Protein AF-A0A0S7ESJ6-F1 (afdb_monomer_lite)

Organism: NCBI:txid188132

pLDDT: mean 84.67, std 11.11, range [50.31, 95.69]

Sequence (141 aa):
DKLLMTVEQPAQANISNICTGLEILCFLLTVLQSPAILAHFKPLQRGIAACMTCGNTKILRAVHSLLSRLMSIFPTEPSTSSVASKYEELESLYAAVGKVIYEGLTNYEKATSNTNPTQLFGTLMILKSACSYNASYIDRL

InterPro domains:
  IPR046805 Tra1, HEAT repeat ring region [PF20206] (2-140)

Structure (mmCIF, N/CA/C/O backbone):
data_AF-A0A0S7ESJ6-F1
#
_entry.id   AF-A0A0S7ESJ6-F1
#
loop_
_atom_site.group_PDB
_atom_site.id
_atom_site.type_symbol
_atom_site.label_atom_id
_atom_site.label_alt_id
_atom_site.label_comp_id
_atom_site.label_asym_id
_atom_site.label_entity_id
_atom_site.label_seq_id
_atom_site.pdbx_PDB_ins_code
_atom_site.Cartn_x
_atom_site.Cartn_y
_atom_site.Cartn_z
_atom_site.occupancy
_atom_site.B_iso_or_equiv
_atom_site.auth_seq_id
_atom_site.auth_comp_id
_atom_site.auth_asym_id
_atom_site.auth_atom_id
_atom_site.pdbx_PDB_model_num
ATOM 1 N N . ASP A 1 1 ? -3.083 6.047 -11.789 1.00 69.06 1 ASP A N 1
ATOM 2 C CA . ASP A 1 1 ? -3.533 6.518 -10.458 1.00 69.06 1 ASP A CA 1
ATOM 3 C C . ASP A 1 1 ? -5.016 6.907 -10.445 1.00 69.06 1 ASP A C 1
ATOM 5 O O . ASP A 1 1 ? -5.683 6.521 -9.496 1.00 69.06 1 ASP A O 1
ATOM 9 N N . LYS A 1 2 ? -5.559 7.566 -11.488 1.00 78.12 2 LYS A N 1
ATOM 10 C CA . LYS A 1 2 ? -6.979 7.990 -11.569 1.00 78.12 2 LYS A CA 1
ATOM 11 C C . LYS A 1 2 ? -8.004 6.938 -11.114 1.00 78.12 2 LYS A C 1
ATOM 13 O O . LYS A 1 2 ? -8.900 7.275 -10.356 1.00 78.12 2 LYS A O 1
ATOM 18 N N . LEU A 1 3 ? -7.848 5.672 -11.526 1.00 80.31 3 LEU A N 1
ATOM 19 C CA . LEU A 1 3 ? -8.716 4.568 -11.086 1.00 80.31 3 LEU A CA 1
ATOM 20 C C . LEU A 1 3 ? -8.668 4.357 -9.564 1.00 80.31 3 LEU A C 1
ATOM 22 O O . LEU A 1 3 ? -9.710 4.241 -8.933 1.00 80.31 3 LEU A O 1
ATOM 26 N N . LEU A 1 4 ? -7.471 4.327 -8.973 1.00 80.19 4 LEU A N 1
ATOM 27 C CA . LEU A 1 4 ? -7.278 4.113 -7.535 1.00 80.19 4 LEU A CA 1
ATOM 28 C C . LEU A 1 4 ? -7.795 5.302 -6.716 1.00 80.19 4 LEU A C 1
ATOM 30 O O . LEU A 1 4 ? -8.358 5.113 -5.649 1.00 80.19 4 LEU A O 1
ATOM 34 N N . MET A 1 5 ? -7.665 6.519 -7.246 1.00 81.56 5 MET A N 1
ATOM 35 C CA . MET A 1 5 ? -8.147 7.741 -6.592 1.00 81.56 5 MET A CA 1
ATOM 36 C C . MET A 1 5 ? -9.681 7.813 -6.525 1.00 81.56 5 MET A C 1
ATOM 38 O O . MET A 1 5 ? -10.219 8.503 -5.666 1.00 81.56 5 MET A O 1
ATOM 42 N N . THR A 1 6 ? -10.413 7.051 -7.354 1.00 80.12 6 THR A N 1
ATOM 43 C CA . THR A 1 6 ? -11.886 6.962 -7.238 1.00 80.12 6 THR A CA 1
ATOM 44 C C . THR A 1 6 ? -12.346 6.406 -5.892 1.00 80.12 6 THR A C 1
ATOM 46 O O . THR A 1 6 ? -13.494 6.612 -5.510 1.00 80.12 6 THR A O 1
ATOM 49 N N . VAL A 1 7 ? -11.453 5.753 -5.142 1.00 79.88 7 VAL A N 1
ATOM 50 C CA . VAL A 1 7 ? -11.739 5.251 -3.799 1.00 79.88 7 VAL A CA 1
ATOM 51 C C . VAL A 1 7 ? -12.119 6.359 -2.806 1.00 79.88 7 VAL A C 1
ATOM 53 O O . VAL A 1 7 ? -12.854 6.099 -1.857 1.00 79.88 7 VAL A O 1
ATOM 56 N N . GLU A 1 8 ? -11.679 7.598 -3.048 1.00 77.62 8 GLU A N 1
ATOM 57 C CA . GLU A 1 8 ? -12.032 8.774 -2.239 1.00 77.62 8 GLU A CA 1
ATOM 58 C C . GLU A 1 8 ? -13.473 9.251 -2.484 1.00 77.62 8 GLU A C 1
ATOM 60 O O . GLU A 1 8 ? -13.997 10.069 -1.731 1.00 77.62 8 GLU A O 1
ATOM 65 N N . GLN A 1 9 ? -14.138 8.729 -3.519 1.00 78.69 9 GLN A N 1
ATOM 66 C CA . GLN A 1 9 ? -15.526 9.028 -3.860 1.00 78.69 9 GLN A CA 1
ATOM 67 C C . GLN A 1 9 ? -16.362 7.743 -3.763 1.00 78.69 9 GLN A C 1
ATOM 69 O O . GLN A 1 9 ? -16.603 7.086 -4.778 1.00 78.69 9 GLN A O 1
ATOM 74 N N . PRO A 1 10 ? -16.857 7.367 -2.566 1.00 66.31 10 PRO A N 1
ATOM 75 C CA . PRO A 1 10 ? -17.498 6.069 -2.333 1.00 66.31 10 PRO A CA 1
ATOM 76 C C . PRO A 1 10 ? -18.676 5.763 -3.269 1.00 66.31 10 PRO A C 1
ATOM 78 O O . PRO A 1 10 ? -18.896 4.610 -3.619 1.00 66.31 10 PRO A O 1
ATOM 81 N N . ALA A 1 11 ? -19.409 6.791 -3.710 1.00 66.69 11 ALA A N 1
ATOM 82 C CA . ALA A 1 11 ? -20.540 6.657 -4.631 1.00 66.69 11 ALA A CA 1
ATOM 83 C C . ALA A 1 11 ? -20.134 6.323 -6.083 1.00 66.69 11 ALA A C 1
ATOM 85 O O . ALA A 1 11 ? -20.963 5.845 -6.852 1.00 66.69 11 ALA A O 1
ATOM 86 N N . GLN A 1 12 ? -18.877 6.572 -6.462 1.00 65.75 12 GLN A N 1
ATOM 87 C CA . GLN A 1 12 ? -18.326 6.304 -7.799 1.00 65.75 12 GLN A CA 1
ATOM 88 C C . GLN A 1 12 ? -17.221 5.235 -7.779 1.00 65.75 12 GLN A C 1
ATOM 90 O O . GLN A 1 12 ? -16.743 4.806 -8.831 1.00 65.75 12 GLN A O 1
ATOM 95 N N . ALA A 1 13 ? -16.817 4.787 -6.588 1.00 75.19 13 ALA A N 1
ATOM 96 C CA . ALA A 1 13 ? -15.745 3.828 -6.394 1.00 75.19 13 ALA A CA 1
ATOM 97 C C . ALA A 1 13 ? -16.145 2.437 -6.912 1.00 75.19 13 ALA A C 1
ATOM 99 O O . ALA A 1 13 ? -16.916 1.704 -6.287 1.00 75.19 13 ALA A O 1
ATOM 100 N N . ASN A 1 14 ? -15.560 2.021 -8.036 1.00 85.38 14 ASN A N 1
ATOM 101 C CA . ASN A 1 14 ? -15.681 0.644 -8.502 1.00 85.38 14 ASN A CA 1
ATOM 102 C C . ASN A 1 14 ? -14.673 -0.245 -7.756 1.00 85.38 14 ASN A C 1
ATOM 104 O O . ASN A 1 14 ? -13.544 -0.451 -8.205 1.00 85.38 14 ASN A O 1
ATOM 108 N N . ILE A 1 15 ? -15.102 -0.777 -6.608 1.00 87.75 15 ILE A N 1
ATOM 109 C CA . ILE A 1 15 ? -14.279 -1.622 -5.725 1.00 87.75 15 ILE A CA 1
ATOM 110 C C . ILE A 1 15 ? -13.667 -2.809 -6.483 1.00 87.75 15 ILE A C 1
ATOM 112 O O . ILE A 1 15 ? -12.511 -3.147 -6.245 1.00 87.75 15 ILE A O 1
ATOM 116 N N . SER A 1 16 ? -14.414 -3.426 -7.408 1.00 88.00 16 SER A N 1
ATOM 117 C CA . SER A 1 16 ? -13.916 -4.560 -8.196 1.00 88.00 16 SER A CA 1
ATOM 118 C C . SER A 1 16 ? -12.724 -4.147 -9.053 1.00 88.00 16 SER A C 1
ATOM 120 O O . SER A 1 16 ? -11.669 -4.771 -8.981 1.00 88.00 16 SER A O 1
ATOM 122 N N . ASN A 1 17 ? -12.861 -3.052 -9.802 1.00 90.31 17 ASN A N 1
ATOM 123 C CA . ASN A 1 17 ? -11.797 -2.565 -10.676 1.00 90.31 17 ASN A CA 1
ATOM 124 C C . ASN A 1 17 ? -10.575 -2.090 -9.881 1.00 90.31 17 ASN A C 1
ATOM 126 O O . ASN A 1 17 ? -9.447 -2.287 -10.328 1.00 90.31 17 ASN A O 1
ATOM 130 N N . ILE A 1 18 ? -10.782 -1.488 -8.705 1.00 92.00 18 ILE A N 1
ATOM 131 C CA . ILE A 1 18 ? -9.684 -1.085 -7.817 1.00 92.00 18 ILE A CA 1
ATOM 132 C C . ILE A 1 18 ? -8.912 -2.319 -7.333 1.00 92.00 18 ILE A C 1
ATOM 134 O O . ILE A 1 18 ? -7.688 -2.347 -7.457 1.00 92.00 18 ILE A O 1
ATOM 138 N N . CYS A 1 19 ? -9.603 -3.353 -6.840 1.00 91.94 19 CYS A N 1
ATOM 139 C CA . CYS A 1 19 ? -8.963 -4.601 -6.416 1.00 91.94 19 CYS A CA 1
ATOM 140 C C . CYS A 1 19 ? -8.193 -5.260 -7.567 1.00 91.94 19 CYS A C 1
ATOM 142 O O . CYS A 1 19 ? -7.015 -5.564 -7.402 1.00 91.94 19 CYS A O 1
ATOM 144 N N . THR A 1 20 ? -8.810 -5.398 -8.744 1.00 93.75 20 THR A N 1
ATOM 145 C CA . THR A 1 20 ? -8.141 -5.947 -9.933 1.00 93.75 20 THR A CA 1
ATOM 146 C C . THR A 1 20 ? -6.917 -5.119 -10.322 1.00 93.75 20 THR A C 1
ATOM 148 O O . THR A 1 20 ? -5.867 -5.676 -10.627 1.00 93.75 20 THR A O 1
ATOM 151 N N . GLY A 1 21 ? -7.004 -3.787 -10.262 1.00 93.75 21 GLY A N 1
ATOM 152 C CA . GLY A 1 21 ? -5.862 -2.909 -10.506 1.00 93.75 21 GLY A CA 1
ATOM 153 C C . GLY A 1 21 ? -4.710 -3.163 -9.530 1.00 93.75 21 GLY A C 1
ATOM 154 O O . GLY A 1 21 ? -3.565 -3.287 -9.957 1.00 93.75 21 GLY A O 1
ATOM 155 N N . LEU A 1 22 ? -5.002 -3.294 -8.234 1.00 94.44 22 LEU A N 1
ATOM 156 C CA . LEU A 1 22 ? -4.000 -3.603 -7.206 1.00 94.44 22 LEU A CA 1
ATOM 157 C C . LEU A 1 22 ? -3.390 -5.004 -7.378 1.00 94.44 22 LEU A C 1
ATOM 159 O O . LEU A 1 22 ? -2.186 -5.171 -7.189 1.00 94.44 22 LEU A O 1
ATOM 163 N N . GLU A 1 23 ? -4.184 -5.998 -7.775 1.00 93.69 23 GLU A N 1
ATOM 164 C CA . GLU A 1 23 ? -3.705 -7.353 -8.080 1.00 93.69 23 GLU A CA 1
ATOM 165 C C . GLU A 1 23 ? -2.791 -7.374 -9.308 1.00 93.69 23 GLU A C 1
ATOM 167 O O . GLU A 1 23 ? -1.727 -7.993 -9.263 1.00 93.69 23 GLU A O 1
ATOM 172 N N . ILE A 1 24 ? -3.145 -6.642 -10.371 1.00 94.44 24 ILE A N 1
ATOM 173 C CA . ILE A 1 24 ? -2.286 -6.476 -11.551 1.00 94.44 24 ILE A CA 1
ATOM 174 C C . ILE A 1 24 ? -0.967 -5.817 -11.150 1.00 94.44 24 ILE A C 1
ATOM 176 O O . ILE A 1 24 ? 0.090 -6.289 -11.555 1.00 94.44 24 ILE A O 1
ATOM 180 N N . LEU A 1 25 ? -0.995 -4.767 -10.324 1.00 94.69 25 LEU A N 1
ATOM 181 C CA . LEU A 1 25 ? 0.234 -4.148 -9.818 1.00 94.69 25 LEU A CA 1
ATOM 182 C C . LEU A 1 25 ? 1.081 -5.145 -9.020 1.00 94.69 25 LEU A C 1
ATOM 184 O O . LEU A 1 25 ? 2.295 -5.193 -9.202 1.00 94.69 25 LEU A O 1
ATOM 188 N N . CYS A 1 26 ? 0.453 -5.978 -8.188 1.00 94.75 26 CYS A N 1
ATOM 189 C CA . CYS A 1 26 ? 1.141 -7.023 -7.434 1.00 94.75 26 CYS A CA 1
ATOM 190 C C . CYS A 1 26 ? 1.779 -8.072 -8.361 1.00 94.75 26 CYS A C 1
ATOM 192 O O . CYS A 1 26 ? 2.913 -8.490 -8.130 1.00 94.75 26 CYS A O 1
ATOM 194 N N . PHE A 1 27 ? 1.094 -8.452 -9.442 1.00 94.38 27 PHE A N 1
ATOM 195 C CA . PHE A 1 27 ? 1.645 -9.325 -10.476 1.00 94.38 27 PHE A CA 1
ATOM 196 C C . PHE A 1 27 ? 2.814 -8.664 -11.220 1.00 94.38 27 PHE A C 1
ATOM 198 O O . PHE A 1 27 ? 3.853 -9.296 -11.404 1.00 94.38 27 PHE A O 1
ATOM 205 N N . LEU A 1 28 ? 2.698 -7.383 -11.581 1.00 94.12 28 LEU A N 1
ATOM 206 C CA . LEU A 1 28 ? 3.759 -6.634 -12.260 1.00 94.12 28 LEU A CA 1
ATOM 207 C C . LEU A 1 28 ? 5.056 -6.589 -11.442 1.00 94.12 28 LEU A C 1
ATOM 209 O O . LEU A 1 28 ? 6.133 -6.691 -12.025 1.00 94.12 28 LEU A O 1
ATOM 213 N N . LEU A 1 29 ? 4.971 -6.547 -10.107 1.00 93.75 29 LEU A N 1
ATOM 214 C CA . LEU A 1 29 ? 6.143 -6.670 -9.229 1.00 93.75 29 LEU A CA 1
ATOM 215 C C . LEU A 1 29 ? 6.909 -7.992 -9.396 1.00 93.75 29 LEU A C 1
ATOM 217 O O . LEU A 1 29 ? 8.076 -8.057 -9.026 1.00 93.75 29 LEU A O 1
ATOM 221 N N . THR A 1 30 ? 6.275 -9.049 -9.912 1.00 93.25 30 THR A N 1
ATOM 222 C CA . THR A 1 30 ? 6.918 -10.363 -10.103 1.00 93.25 30 THR A CA 1
ATOM 223 C C . THR A 1 30 ? 7.577 -10.537 -11.468 1.00 93.25 30 THR A C 1
ATOM 225 O O . THR A 1 30 ? 8.413 -11.422 -11.622 1.00 93.25 30 THR A O 1
ATOM 228 N N . VAL A 1 31 ? 7.207 -9.710 -12.450 1.00 95.31 31 VAL A N 1
ATOM 229 C CA . VAL A 1 31 ? 7.654 -9.853 -13.847 1.00 95.31 31 VAL A CA 1
ATOM 230 C C . VAL A 1 31 ? 8.539 -8.701 -14.320 1.00 95.31 31 VAL A C 1
ATOM 232 O O . VAL A 1 31 ? 9.340 -8.887 -15.232 1.00 95.31 31 VAL A O 1
ATOM 235 N N . LEU A 1 32 ? 8.407 -7.511 -13.729 1.00 93.88 32 LEU A N 1
ATOM 236 C CA . LEU A 1 32 ? 9.196 -6.340 -14.103 1.00 93.88 32 LEU A CA 1
ATOM 237 C C . LEU A 1 32 ? 10.555 -6.320 -13.394 1.00 93.88 32 LEU A C 1
ATOM 239 O O . LEU A 1 32 ? 10.701 -6.764 -12.259 1.00 93.88 32 LEU A O 1
ATOM 243 N N . GLN A 1 33 ? 11.552 -5.732 -14.056 1.00 94.50 33 GLN A N 1
ATOM 244 C CA . GLN A 1 33 ? 12.849 -5.441 -13.446 1.00 94.50 33 GLN A CA 1
ATOM 245 C C . GLN A 1 33 ? 12.754 -4.244 -12.491 1.00 94.50 33 GLN A C 1
ATOM 247 O O . GLN A 1 33 ? 11.940 -3.340 -12.695 1.00 94.50 33 GLN A O 1
ATOM 252 N N . SER A 1 34 ? 13.643 -4.190 -11.497 1.00 91.88 34 SER A N 1
ATOM 253 C CA . SER A 1 34 ? 13.607 -3.169 -10.444 1.00 91.88 34 SER A CA 1
ATOM 254 C C . SER A 1 34 ? 13.512 -1.716 -10.943 1.00 91.88 34 SER A C 1
ATOM 256 O O . SER A 1 34 ? 12.650 -0.997 -10.437 1.00 91.88 34 SER A O 1
ATOM 258 N N . PRO A 1 35 ? 14.282 -1.266 -11.958 1.00 91.38 35 PRO A N 1
ATOM 259 C CA . PRO A 1 35 ? 14.177 0.110 -12.455 1.00 91.38 35 PRO A CA 1
ATOM 260 C C . PRO A 1 35 ? 12.805 0.434 -13.065 1.00 91.38 35 PRO A C 1
ATOM 262 O O . PRO A 1 35 ? 12.272 1.525 -12.869 1.00 91.38 35 PRO A O 1
ATOM 265 N N . ALA A 1 36 ? 12.199 -0.528 -13.770 1.00 93.25 36 ALA A N 1
ATOM 266 C CA . ALA A 1 36 ? 10.871 -0.361 -14.353 1.00 93.25 36 ALA A CA 1
ATOM 267 C C . ALA A 1 36 ? 9.794 -0.283 -13.263 1.00 93.25 36 ALA A C 1
ATOM 269 O O . ALA A 1 36 ? 8.876 0.532 -13.361 1.00 93.25 36 ALA A O 1
ATOM 270 N N . ILE A 1 37 ? 9.927 -1.083 -12.197 1.00 94.00 37 ILE A N 1
ATOM 271 C CA . ILE A 1 37 ? 9.022 -1.008 -11.046 1.00 94.00 37 ILE A CA 1
ATOM 272 C C . ILE A 1 37 ? 9.066 0.393 -10.431 1.00 94.00 37 ILE A C 1
ATOM 274 O O . ILE A 1 37 ? 8.015 1.016 -10.297 1.00 94.00 37 ILE A O 1
ATOM 278 N N . LEU A 1 38 ? 10.256 0.911 -10.110 1.00 93.06 38 LEU A N 1
ATOM 279 C CA . LEU A 1 38 ? 10.416 2.236 -9.496 1.00 93.06 38 LEU A CA 1
ATOM 280 C C . LEU A 1 38 ? 9.800 3.342 -10.370 1.00 93.06 38 LEU A C 1
ATOM 282 O O . LEU A 1 38 ? 8.997 4.144 -9.884 1.00 93.06 38 LEU A O 1
ATOM 286 N N . ALA A 1 39 ? 10.079 3.325 -11.678 1.00 92.62 39 ALA A N 1
ATOM 287 C CA . ALA A 1 39 ? 9.538 4.297 -12.627 1.00 92.62 39 ALA A CA 1
ATOM 288 C C . ALA A 1 39 ? 7.999 4.265 -12.709 1.00 92.62 39 ALA A C 1
ATOM 290 O O . ALA A 1 39 ? 7.353 5.316 -12.716 1.00 92.62 39 ALA A O 1
ATOM 291 N N . HIS A 1 40 ? 7.396 3.072 -12.746 1.00 91.25 40 HIS A N 1
ATOM 292 C CA . HIS A 1 40 ? 5.942 2.922 -12.849 1.00 91.25 40 HIS A CA 1
ATOM 293 C C . HIS A 1 40 ? 5.209 3.150 -11.525 1.00 91.25 40 HIS A C 1
ATOM 295 O O . HIS A 1 40 ? 4.082 3.650 -11.536 1.00 91.25 40 HIS A O 1
ATOM 301 N N . PHE A 1 41 ? 5.820 2.817 -10.388 1.00 92.25 41 PHE A N 1
ATOM 302 C CA . PHE A 1 41 ? 5.202 3.006 -9.076 1.00 92.25 41 PHE A CA 1
ATOM 303 C C . PHE A 1 41 ? 5.227 4.463 -8.630 1.00 92.25 41 PHE A C 1
ATOM 305 O O . PHE A 1 41 ? 4.270 4.889 -7.983 1.00 92.25 41 PHE A O 1
ATOM 312 N N . LYS A 1 42 ? 6.233 5.251 -9.037 1.00 91.50 42 LYS A N 1
ATOM 313 C CA . LYS A 1 42 ? 6.358 6.671 -8.675 1.00 91.50 42 LYS A CA 1
ATOM 314 C C . LYS A 1 42 ? 5.052 7.479 -8.837 1.00 91.50 42 LYS A C 1
ATOM 316 O O . LYS A 1 42 ? 4.624 8.074 -7.847 1.00 91.50 42 LYS A O 1
ATOM 321 N N . PRO A 1 43 ? 4.357 7.477 -9.994 1.00 92.06 43 PRO A N 1
ATOM 322 C CA . PRO A 1 43 ? 3.080 8.185 -10.156 1.00 92.06 43 PRO A CA 1
ATOM 323 C C . PRO A 1 43 ? 1.880 7.504 -9.472 1.00 92.06 43 PRO A C 1
ATOM 325 O O . PRO A 1 43 ? 0.832 8.127 -9.309 1.00 92.06 43 PRO A O 1
ATOM 328 N N . LEU A 1 44 ? 1.989 6.229 -9.087 1.00 92.69 44 LEU A N 1
ATOM 329 C CA . LEU A 1 44 ? 0.893 5.455 -8.492 1.00 92.69 44 LEU A CA 1
ATOM 330 C C . LEU A 1 44 ? 0.790 5.607 -6.973 1.00 92.69 44 LEU A C 1
ATOM 332 O O . LEU A 1 44 ? -0.264 5.293 -6.418 1.00 92.69 44 LEU A O 1
ATOM 336 N N . GLN A 1 45 ? 1.834 6.117 -6.317 1.00 92.75 45 GLN A N 1
ATOM 337 C CA . GLN A 1 45 ? 1.917 6.229 -4.856 1.00 92.75 45 GLN A CA 1
ATOM 338 C C . GLN A 1 45 ? 0.709 6.940 -4.246 1.00 92.75 45 GLN A C 1
ATOM 340 O O . GLN A 1 45 ? 0.142 6.448 -3.276 1.00 92.75 45 GLN A O 1
ATOM 345 N N . ARG A 1 46 ? 0.250 8.039 -4.860 1.00 91.06 46 ARG A N 1
ATOM 346 C CA . ARG A 1 46 ? -0.944 8.768 -4.401 1.00 91.06 46 ARG A CA 1
ATOM 347 C C . ARG A 1 46 ? -2.196 7.884 -4.428 1.00 91.06 46 ARG A C 1
ATOM 349 O O . ARG A 1 46 ? -2.925 7.815 -3.446 1.00 91.06 46 ARG A O 1
ATOM 356 N N . GLY A 1 47 ? -2.391 7.160 -5.532 1.00 92.00 47 GLY A N 1
ATOM 357 C CA . GLY A 1 47 ? -3.456 6.171 -5.715 1.00 92.00 47 GLY A CA 1
ATOM 358 C C . GLY A 1 47 ? -3.465 5.099 -4.628 1.00 92.00 47 GLY A C 1
ATOM 359 O O . GLY A 1 47 ? -4.497 4.823 -4.018 1.00 92.00 47 GLY A O 1
ATOM 360 N N . ILE A 1 48 ? -2.295 4.511 -4.377 1.00 94.12 48 ILE A N 1
ATOM 361 C CA . ILE A 1 48 ? -2.111 3.460 -3.371 1.00 94.12 48 ILE A CA 1
ATOM 362 C C . ILE A 1 48 ? -2.354 4.020 -1.963 1.00 94.12 48 ILE A C 1
ATOM 364 O O . ILE A 1 48 ? -3.025 3.371 -1.163 1.00 94.12 48 ILE A O 1
ATOM 368 N N . ALA A 1 49 ? -1.886 5.237 -1.677 1.00 92.94 49 ALA A N 1
ATOM 369 C CA . ALA A 1 49 ? -2.078 5.886 -0.386 1.00 92.94 49 ALA A CA 1
ATOM 370 C C . ALA A 1 49 ? -3.555 6.125 -0.051 1.00 92.94 49 ALA A C 1
ATOM 372 O O . ALA A 1 49 ? -3.977 5.794 1.054 1.00 92.94 49 ALA A O 1
ATOM 373 N N . ALA A 1 50 ? -4.369 6.586 -1.003 1.00 91.00 50 ALA A N 1
ATOM 374 C CA . ALA A 1 50 ? -5.815 6.693 -0.783 1.00 91.00 50 ALA A CA 1
ATOM 375 C C . ALA A 1 50 ? -6.481 5.325 -0.551 1.00 91.00 50 ALA A C 1
ATOM 377 O O . ALA A 1 50 ? -7.403 5.191 0.251 1.00 91.00 50 ALA A O 1
ATOM 378 N N . CYS A 1 51 ? -5.988 4.268 -1.205 1.00 92.31 51 CYS A N 1
ATOM 379 C CA . CYS A 1 51 ? -6.488 2.914 -0.967 1.00 92.31 51 CYS A CA 1
ATOM 380 C C . CYS A 1 51 ? -6.157 2.400 0.450 1.00 92.31 51 CYS A C 1
ATOM 382 O O . CYS A 1 51 ? -6.906 1.575 0.972 1.00 92.31 51 CYS A O 1
ATOM 384 N N . MET A 1 52 ? -5.091 2.889 1.100 1.00 92.31 52 MET A N 1
ATOM 385 C CA . MET A 1 52 ? -4.763 2.533 2.493 1.00 92.31 52 MET A CA 1
ATOM 386 C C . MET A 1 52 ? -5.775 3.077 3.510 1.00 92.31 52 MET A C 1
ATOM 388 O O . MET A 1 52 ? -5.917 2.501 4.586 1.00 92.31 52 MET A O 1
ATOM 392 N N . THR A 1 53 ? -6.487 4.158 3.185 1.00 88.50 53 THR A N 1
ATOM 393 C CA . THR A 1 53 ? -7.395 4.856 4.114 1.00 88.50 53 THR A CA 1
ATOM 394 C C . THR A 1 53 ? -8.879 4.654 3.793 1.00 88.50 53 THR A C 1
ATOM 396 O O . THR A 1 53 ? -9.741 5.112 4.535 1.00 88.50 53 THR A O 1
ATOM 399 N N . CYS A 1 54 ? -9.212 3.923 2.725 1.00 86.00 54 CYS A N 1
ATOM 400 C CA . CYS A 1 54 ? -10.569 3.858 2.172 1.00 86.00 54 CYS A CA 1
ATOM 401 C C . CYS A 1 54 ? -11.629 3.065 2.967 1.00 86.00 54 CYS A C 1
ATOM 403 O O . CYS A 1 54 ? -12.756 2.906 2.497 1.00 86.00 54 CYS A O 1
ATOM 405 N N . GLY A 1 55 ? -11.288 2.487 4.121 1.00 83.06 55 GLY A N 1
ATOM 406 C CA . GLY A 1 55 ? -12.209 1.711 4.968 1.00 83.06 55 GLY A CA 1
ATOM 407 C C . GLY A 1 55 ? -12.730 0.387 4.376 1.00 83.06 55 GLY A C 1
ATOM 408 O O . GLY A 1 55 ? -13.313 -0.424 5.096 1.00 83.06 55 GLY A O 1
ATOM 409 N N . ASN A 1 56 ? -12.509 0.106 3.087 1.00 89.38 56 ASN A N 1
ATOM 410 C CA . ASN A 1 56 ? -12.968 -1.122 2.445 1.00 89.38 56 ASN A CA 1
ATOM 411 C C . ASN A 1 56 ? -11.984 -2.281 2.663 1.00 89.38 56 ASN A C 1
ATOM 413 O O . ASN A 1 56 ? -10.879 -2.296 2.123 1.00 89.38 56 ASN A O 1
ATOM 417 N N . THR A 1 57 ? -12.413 -3.318 3.382 1.00 89.56 57 THR A N 1
ATOM 418 C CA . THR A 1 57 ? -11.544 -4.454 3.736 1.00 89.56 57 THR A CA 1
ATOM 419 C C . THR A 1 57 ? -10.996 -5.236 2.540 1.00 89.56 57 THR A C 1
ATOM 421 O O . THR A 1 57 ? -9.906 -5.798 2.644 1.00 89.56 57 THR A O 1
ATOM 424 N N . LYS A 1 58 ? -11.700 -5.287 1.398 1.00 91.06 58 LYS A N 1
ATOM 425 C CA . LYS A 1 58 ? -11.196 -5.969 0.191 1.00 91.06 58 LYS A CA 1
ATOM 426 C C . LYS A 1 58 ? -10.015 -5.207 -0.402 1.00 91.06 58 LYS A C 1
ATOM 428 O O . LYS A 1 58 ? -8.977 -5.810 -0.657 1.00 91.06 58 LYS A O 1
ATOM 433 N N . ILE A 1 59 ? -10.160 -3.889 -0.529 1.00 92.88 59 ILE A N 1
ATOM 434 C CA . ILE A 1 59 ? -9.096 -3.008 -1.017 1.00 92.88 59 ILE A CA 1
ATOM 435 C C . ILE A 1 59 ? -7.904 -3.065 -0.058 1.00 92.88 59 ILE A C 1
ATOM 437 O O . ILE A 1 59 ? -6.786 -3.306 -0.499 1.00 92.88 59 ILE A O 1
ATOM 441 N N . LEU A 1 60 ? -8.139 -2.976 1.254 1.00 92.75 60 LEU A N 1
ATOM 442 C CA . LEU A 1 60 ? -7.079 -3.058 2.266 1.00 92.75 60 LEU A CA 1
ATOM 443 C C . LEU A 1 60 ? -6.276 -4.371 2.194 1.00 92.75 60 LEU A C 1
ATOM 445 O O . LEU A 1 60 ? -5.055 -4.349 2.335 1.00 92.75 60 LEU A O 1
ATOM 449 N N . ARG A 1 61 ? -6.920 -5.517 1.924 1.00 93.12 61 ARG A N 1
ATOM 450 C CA . ARG A 1 61 ? -6.207 -6.797 1.714 1.00 93.12 61 ARG A CA 1
ATOM 451 C C . ARG A 1 61 ? -5.349 -6.794 0.447 1.00 93.12 61 ARG A C 1
ATOM 453 O O . ARG A 1 61 ? -4.231 -7.318 0.472 1.00 93.12 61 ARG A O 1
ATOM 460 N N . ALA A 1 62 ? -5.858 -6.220 -0.642 1.00 94.62 62 ALA A N 1
ATOM 461 C CA . ALA A 1 62 ? -5.104 -6.088 -1.885 1.00 94.62 62 ALA A CA 1
ATOM 462 C C . ALA A 1 62 ? -3.894 -5.155 -1.695 1.00 94.62 62 ALA A C 1
ATOM 464 O O . ALA A 1 62 ? -2.783 -5.505 -2.092 1.00 94.62 62 ALA A O 1
ATOM 465 N N . VAL A 1 63 ? -4.077 -4.032 -0.991 1.00 95.38 63 VAL A N 1
ATOM 466 C CA . VAL A 1 63 ? -2.992 -3.104 -0.642 1.00 95.38 63 VAL A CA 1
ATOM 467 C C . VAL A 1 63 ? -1.948 -3.765 0.257 1.00 95.38 63 VAL A C 1
ATOM 469 O O . VAL A 1 63 ? -0.767 -3.666 -0.049 1.00 95.38 63 VAL A O 1
ATOM 472 N N . HIS A 1 64 ? -2.345 -4.495 1.306 1.00 94.50 64 HIS A N 1
ATOM 473 C CA . HIS A 1 64 ? -1.400 -5.259 2.135 1.00 94.50 64 HIS A CA 1
ATOM 474 C C . HIS A 1 64 ? -0.538 -6.197 1.282 1.00 94.50 64 HIS A C 1
ATOM 476 O O . HIS A 1 64 ? 0.681 -6.194 1.403 1.00 94.50 64 HIS A O 1
ATOM 482 N N . SER A 1 65 ? -1.161 -6.969 0.386 1.00 94.88 65 SER A N 1
ATOM 483 C CA . SER A 1 65 ? -0.440 -7.918 -0.473 1.00 94.88 65 SER A CA 1
ATOM 484 C C . SER A 1 65 ? 0.552 -7.213 -1.403 1.00 94.88 65 SER A C 1
ATOM 486 O O . SER A 1 65 ? 1.676 -7.687 -1.579 1.00 94.88 65 SER A O 1
ATOM 488 N N . LEU A 1 66 ? 0.149 -6.065 -1.957 1.00 95.69 66 LEU A N 1
ATOM 489 C CA . LEU A 1 66 ? 0.998 -5.212 -2.783 1.00 95.69 66 LEU A CA 1
ATOM 490 C C . LEU A 1 66 ? 2.189 -4.658 -1.987 1.00 95.69 66 LEU A C 1
ATOM 492 O O . LEU A 1 66 ? 3.325 -4.794 -2.433 1.00 95.69 66 LEU A O 1
ATOM 496 N N . LEU A 1 67 ? 1.942 -4.068 -0.812 1.00 94.56 67 LEU A N 1
ATOM 497 C CA . LEU A 1 67 ? 2.972 -3.460 0.035 1.00 94.56 67 LEU A CA 1
ATOM 498 C C . LEU A 1 67 ? 3.960 -4.494 0.569 1.00 94.56 67 LEU A C 1
ATOM 500 O O . LEU A 1 67 ? 5.161 -4.274 0.459 1.00 94.56 67 LEU A O 1
ATOM 504 N N . SER A 1 68 ? 3.481 -5.639 1.065 1.00 93.38 68 SER A N 1
ATOM 505 C CA . SER A 1 68 ? 4.350 -6.734 1.508 1.00 93.38 68 SER A CA 1
ATOM 506 C C . SER A 1 68 ? 5.313 -7.139 0.396 1.00 93.38 68 SER A C 1
ATOM 508 O O . SER A 1 68 ? 6.515 -7.248 0.617 1.00 93.38 68 SER A O 1
ATOM 510 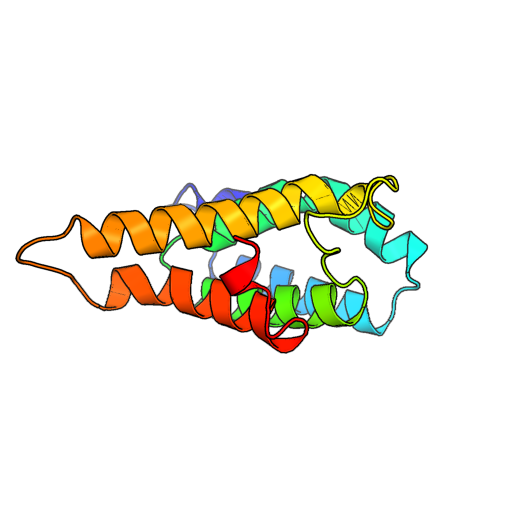N N . ARG A 1 69 ? 4.808 -7.315 -0.829 1.00 93.25 69 ARG A N 1
ATOM 511 C CA . ARG A 1 69 ? 5.655 -7.693 -1.961 1.00 93.25 69 ARG A CA 1
ATOM 512 C C . ARG A 1 69 ? 6.605 -6.571 -2.365 1.00 93.25 69 ARG A C 1
ATOM 514 O O . ARG A 1 69 ? 7.783 -6.840 -2.574 1.00 93.25 69 ARG A O 1
ATOM 521 N N . LEU A 1 70 ? 6.130 -5.330 -2.432 1.00 92.94 70 LEU A N 1
ATOM 522 C CA . LEU A 1 70 ? 6.967 -4.180 -2.766 1.00 92.94 70 LEU A CA 1
ATOM 523 C C . LEU A 1 70 ? 8.125 -4.029 -1.771 1.00 92.94 70 LEU A C 1
ATOM 525 O O . LEU A 1 70 ? 9.269 -3.928 -2.194 1.00 92.94 70 LEU A O 1
ATOM 529 N N . MET A 1 71 ? 7.847 -4.110 -0.470 1.00 91.31 71 MET A N 1
ATOM 530 C CA . MET A 1 71 ? 8.850 -3.998 0.595 1.00 91.31 71 MET A CA 1
ATOM 531 C C . MET A 1 71 ? 9.799 -5.200 0.652 1.00 91.31 71 MET A C 1
ATOM 533 O O . MET A 1 71 ? 10.927 -5.058 1.112 1.00 91.31 71 MET A O 1
ATOM 537 N N . SER A 1 72 ? 9.389 -6.369 0.146 1.00 90.25 72 SER A N 1
ATOM 538 C CA . SER A 1 72 ? 10.293 -7.517 -0.023 1.00 90.25 72 SER A CA 1
ATOM 539 C C . SER A 1 72 ? 11.374 -7.270 -1.080 1.00 90.25 72 SER A C 1
ATOM 541 O O . SER A 1 72 ? 12.497 -7.747 -0.940 1.00 90.25 72 SER A O 1
ATOM 543 N N . ILE A 1 73 ? 11.039 -6.504 -2.124 1.00 90.44 73 ILE A N 1
ATOM 544 C CA . ILE A 1 73 ? 11.944 -6.159 -3.229 1.00 90.44 73 ILE A CA 1
ATOM 545 C C . ILE A 1 73 ? 12.729 -4.883 -2.889 1.00 90.44 73 ILE A C 1
ATOM 547 O O . ILE A 1 73 ? 13.928 -4.790 -3.152 1.00 90.44 73 ILE A O 1
ATOM 551 N N . PHE A 1 74 ? 12.060 -3.916 -2.258 1.00 89.81 74 PHE A N 1
ATOM 552 C CA . PHE A 1 74 ? 12.577 -2.596 -1.908 1.00 89.81 74 PHE A CA 1
ATOM 553 C C . PHE A 1 74 ? 12.380 -2.313 -0.411 1.00 89.81 74 PHE A C 1
ATOM 555 O O . PHE A 1 74 ? 11.486 -1.547 -0.051 1.00 89.81 74 PHE A O 1
ATOM 562 N N . PRO A 1 75 ? 13.169 -2.926 0.487 1.00 85.62 75 PRO A N 1
ATOM 563 C CA . PRO A 1 75 ? 12.994 -2.742 1.924 1.00 85.62 75 PRO A CA 1
ATOM 564 C C . PRO A 1 75 ? 13.102 -1.277 2.352 1.00 85.62 75 PRO A C 1
ATOM 566 O O . PRO A 1 75 ? 13.896 -0.516 1.804 1.00 85.62 75 PRO A O 1
ATOM 569 N N . THR A 1 76 ? 12.329 -0.901 3.372 1.00 78.19 76 THR A N 1
ATOM 570 C CA . THR A 1 76 ? 12.414 0.421 4.006 1.00 78.19 76 THR A CA 1
ATOM 571 C C . THR A 1 76 ? 13.720 0.531 4.790 1.00 78.19 76 THR A C 1
ATOM 573 O O . THR A 1 76 ? 13.978 -0.301 5.674 1.00 78.19 76 THR A O 1
ATOM 576 N N . GLU A 1 77 ? 14.523 1.549 4.507 1.00 70.50 77 GLU A N 1
ATOM 577 C CA . GLU A 1 77 ? 15.776 1.780 5.225 1.00 70.50 77 GLU A CA 1
ATOM 578 C C . GLU A 1 77 ? 15.533 2.193 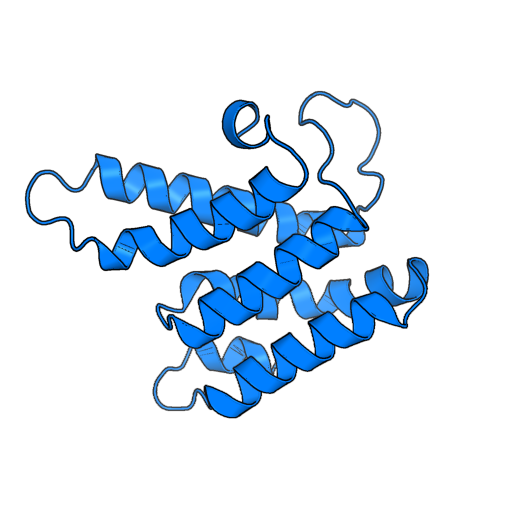6.687 1.00 70.50 77 GLU A C 1
ATOM 580 O O . GLU A 1 77 ? 14.441 2.646 7.040 1.00 70.50 77 GLU A O 1
ATOM 585 N N . PRO A 1 78 ? 16.497 1.958 7.594 1.00 62.59 78 PRO A N 1
ATOM 586 C CA . PRO A 1 78 ? 16.428 2.475 8.954 1.00 62.59 78 PRO A CA 1
ATOM 587 C C . PRO A 1 78 ? 16.508 4.000 8.972 1.00 62.59 78 PRO A C 1
ATOM 589 O O . PRO A 1 78 ? 17.388 4.575 8.344 1.00 62.59 78 PRO A O 1
ATOM 592 N N . SER A 1 79 ? 15.668 4.638 9.788 1.00 55.62 79 SER A N 1
ATOM 593 C CA . SER A 1 79 ? 15.602 6.093 9.997 1.00 55.62 79 SER A CA 1
ATOM 594 C C . SER A 1 79 ? 16.921 6.738 10.480 1.00 55.62 79 SER A C 1
ATOM 596 O O . SER A 1 79 ? 16.994 7.952 10.624 1.00 55.62 79 SER A O 1
ATOM 598 N N . THR A 1 80 ? 17.964 5.943 10.751 1.00 55.44 80 THR A N 1
ATOM 599 C CA . THR A 1 80 ? 19.290 6.374 11.220 1.00 55.44 80 THR A CA 1
ATOM 600 C C . THR A 1 80 ? 20.354 6.450 10.119 1.00 55.44 80 THR A C 1
ATOM 602 O O . THR A 1 80 ? 21.487 6.839 10.410 1.00 55.44 80 THR A O 1
ATOM 605 N N . SER A 1 81 ? 20.050 6.079 8.868 1.00 52.56 81 SER A N 1
ATOM 606 C CA . SER A 1 81 ? 21.034 6.160 7.783 1.00 52.56 81 SER A CA 1
ATOM 607 C C . SER A 1 81 ? 21.211 7.598 7.288 1.00 52.56 81 SER A C 1
ATOM 609 O O . SER A 1 81 ? 20.272 8.222 6.812 1.00 52.56 81 SER A O 1
ATOM 611 N N . SER A 1 82 ? 22.444 8.107 7.330 1.00 50.31 82 SER A N 1
ATOM 612 C CA . SER A 1 82 ? 22.846 9.395 6.736 1.00 50.31 82 SER A CA 1
ATOM 613 C C . SER A 1 82 ? 23.066 9.337 5.215 1.00 50.31 82 SER A C 1
ATOM 615 O O . SER A 1 82 ? 23.535 10.303 4.614 1.00 50.31 82 SER A O 1
ATOM 617 N N . VAL A 1 83 ? 22.762 8.196 4.591 1.00 54.09 83 VAL A N 1
ATOM 618 C CA . VAL A 1 83 ? 22.853 7.966 3.146 1.00 54.09 83 VAL A CA 1
ATOM 619 C C . VAL A 1 83 ? 21.484 8.263 2.533 1.00 54.09 83 VAL A C 1
ATOM 621 O O . VAL A 1 83 ? 20.466 7.913 3.123 1.00 54.09 83 VAL A O 1
ATOM 624 N N . ALA A 1 84 ? 21.460 8.930 1.375 1.00 56.56 84 ALA A N 1
ATOM 625 C CA . ALA A 1 84 ? 20.230 9.176 0.623 1.00 56.56 84 ALA A CA 1
ATOM 626 C C . ALA A 1 84 ? 19.461 7.862 0.397 1.00 56.56 84 ALA A C 1
ATOM 628 O O . ALA A 1 84 ? 20.089 6.839 0.116 1.00 56.56 84 ALA A O 1
ATOM 629 N N . SER A 1 85 ? 18.127 7.911 0.512 1.00 61.22 85 SER A N 1
ATOM 630 C CA . SER A 1 85 ? 17.260 6.735 0.386 1.00 61.22 85 SER A CA 1
ATOM 631 C C . SER A 1 85 ? 17.603 5.955 -0.879 1.00 61.22 85 SER A C 1
ATOM 633 O O . SER A 1 85 ? 17.483 6.481 -1.989 1.00 61.22 85 SER A O 1
ATOM 635 N N . LYS A 1 86 ? 18.008 4.689 -0.732 1.00 72.81 86 LYS A N 1
ATOM 636 C CA . LYS A 1 86 ? 18.358 3.817 -1.870 1.00 72.81 86 LYS A CA 1
ATOM 637 C C . LYS A 1 86 ? 17.234 3.699 -2.910 1.00 72.81 86 LYS A C 1
ATOM 639 O O . LYS A 1 86 ? 17.502 3.348 -4.058 1.00 72.81 86 LYS A O 1
ATOM 644 N N . TYR A 1 87 ? 15.995 3.990 -2.508 1.00 85.19 87 TYR A N 1
ATOM 645 C CA . TYR A 1 87 ? 14.800 3.974 -3.348 1.00 85.19 87 TYR A CA 1
ATOM 646 C C . TYR A 1 87 ? 13.984 5.265 -3.158 1.00 85.19 87 TYR A C 1
ATOM 648 O O . TYR A 1 87 ? 12.839 5.224 -2.697 1.00 85.19 87 TYR A O 1
ATOM 656 N N . GLU A 1 88 ? 14.575 6.418 -3.489 1.00 87.69 88 GLU A N 1
ATOM 657 C CA . GLU A 1 88 ? 13.940 7.748 -3.411 1.00 87.69 88 GLU A CA 1
ATOM 658 C C . GLU A 1 88 ? 12.553 7.778 -4.081 1.00 87.69 88 GLU A C 1
ATOM 660 O O . GLU A 1 88 ? 11.613 8.403 -3.586 1.00 87.69 88 GLU A O 1
ATOM 665 N N . GLU A 1 89 ? 12.358 7.031 -5.173 1.00 89.56 89 GLU A N 1
ATOM 666 C CA . GLU A 1 89 ? 11.075 6.972 -5.871 1.00 89.56 89 GLU A CA 1
ATOM 667 C C . GLU A 1 89 ? 9.928 6.423 -5.019 1.00 89.56 89 GLU A C 1
ATOM 669 O O . GLU A 1 89 ? 8.780 6.674 -5.376 1.00 89.56 89 GLU A O 1
ATOM 674 N N . LEU A 1 90 ? 10.203 5.699 -3.930 1.00 90.69 90 LEU A N 1
ATOM 675 C CA . LEU A 1 90 ? 9.200 5.115 -3.030 1.00 90.69 90 LEU A CA 1
ATOM 676 C C . LEU A 1 90 ? 9.052 5.872 -1.704 1.00 90.69 90 LEU A C 1
ATOM 678 O O . LEU A 1 90 ? 8.219 5.495 -0.875 1.00 90.69 90 LEU A O 1
ATOM 682 N N . GLU A 1 91 ? 9.821 6.940 -1.494 1.00 88.81 91 GLU A N 1
ATOM 683 C CA . GLU A 1 91 ? 9.867 7.658 -0.218 1.00 88.81 91 GLU A CA 1
ATOM 684 C C . GLU A 1 91 ? 8.487 8.188 0.195 1.00 88.81 91 GLU A C 1
ATOM 686 O O . GLU A 1 91 ? 8.050 7.985 1.328 1.00 88.81 91 GLU A O 1
ATOM 691 N N . SER A 1 92 ? 7.740 8.779 -0.745 1.00 90.94 92 SER A N 1
ATOM 692 C CA . SER A 1 92 ? 6.412 9.332 -0.448 1.00 90.94 92 SER A CA 1
ATOM 693 C C . SER A 1 92 ? 5.394 8.259 -0.039 1.00 90.94 92 SER A C 1
ATOM 695 O O . SER A 1 92 ? 4.550 8.497 0.827 1.00 90.94 92 SER A O 1
ATOM 697 N N . LEU A 1 93 ? 5.488 7.058 -0.615 1.00 92.44 93 LEU A N 1
ATOM 698 C CA . LEU A 1 93 ? 4.640 5.923 -0.271 1.00 92.44 93 LEU A CA 1
ATOM 699 C C . LEU A 1 93 ? 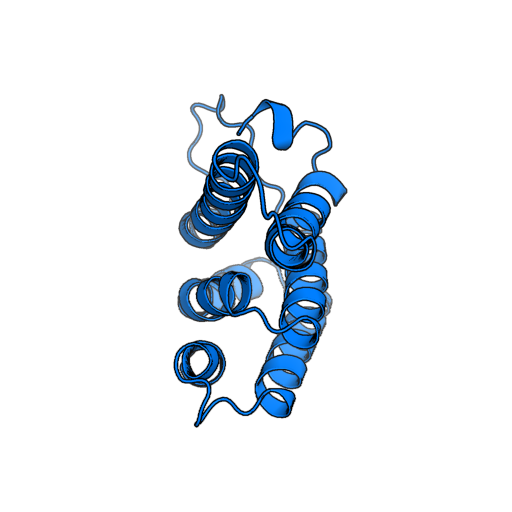4.986 5.389 1.114 1.00 92.44 93 LEU A C 1
ATOM 701 O O . LEU A 1 93 ? 4.080 5.136 1.905 1.00 92.44 93 LEU A O 1
ATOM 705 N N . TYR A 1 94 ? 6.271 5.237 1.426 1.00 90.62 94 TYR A N 1
ATOM 706 C CA . TYR A 1 94 ? 6.706 4.756 2.736 1.00 90.62 94 TYR A CA 1
ATOM 707 C C . TYR A 1 94 ? 6.428 5.763 3.854 1.00 90.62 94 TYR A C 1
ATOM 709 O O . TYR A 1 94 ? 5.994 5.354 4.932 1.00 90.62 94 TYR A O 1
ATOM 717 N N . ALA A 1 95 ? 6.534 7.063 3.579 1.00 90.19 95 ALA A N 1
ATOM 718 C CA . ALA A 1 95 ? 6.061 8.104 4.486 1.00 90.19 95 ALA A CA 1
ATOM 719 C C . ALA A 1 95 ? 4.541 8.008 4.721 1.00 90.19 95 ALA A C 1
ATOM 721 O O . ALA A 1 95 ? 4.081 8.100 5.859 1.00 90.19 95 ALA A O 1
ATOM 722 N N . ALA A 1 96 ? 3.749 7.760 3.670 1.00 92.12 96 ALA A N 1
ATOM 723 C CA . ALA A 1 96 ? 2.305 7.564 3.804 1.00 92.12 96 ALA A CA 1
ATOM 724 C C . ALA A 1 96 ? 1.956 6.307 4.621 1.00 92.12 96 ALA A C 1
ATOM 726 O O . ALA A 1 96 ? 1.037 6.354 5.435 1.00 92.12 96 ALA A O 1
ATOM 727 N N . VAL A 1 97 ? 2.695 5.204 4.444 1.00 92.38 97 VAL A N 1
ATOM 728 C CA . VAL A 1 97 ? 2.553 3.984 5.260 1.00 92.38 97 VAL A CA 1
ATOM 729 C C . VAL A 1 97 ? 2.785 4.309 6.734 1.00 92.38 97 VAL A C 1
ATOM 731 O O . VAL A 1 97 ? 1.924 4.012 7.562 1.00 92.38 97 VAL A O 1
ATOM 734 N N . GLY A 1 98 ? 3.908 4.963 7.052 1.00 90.75 98 GLY A N 1
ATOM 735 C CA . GLY A 1 98 ? 4.240 5.339 8.425 1.00 90.75 98 GLY A CA 1
ATOM 736 C C . GLY A 1 98 ? 3.180 6.250 9.045 1.00 90.75 98 GLY A C 1
ATOM 737 O O . GLY A 1 98 ? 2.711 5.993 10.153 1.00 90.75 98 GLY A O 1
ATOM 738 N N . LYS A 1 99 ? 2.709 7.243 8.284 1.00 91.25 99 LYS A N 1
ATOM 739 C CA . LYS A 1 99 ? 1.627 8.143 8.697 1.00 91.25 99 LYS A CA 1
ATOM 740 C C . LYS A 1 99 ? 0.328 7.394 9.017 1.00 91.25 99 LYS A C 1
ATOM 742 O O . LYS A 1 99 ? -0.233 7.608 10.086 1.00 91.25 99 LYS A O 1
ATOM 747 N N . VAL A 1 100 ? -0.136 6.503 8.134 1.00 91.94 100 VAL A N 1
ATOM 748 C CA . VAL A 1 100 ? -1.371 5.715 8.345 1.00 91.94 100 VAL A CA 1
ATOM 749 C C . VAL A 1 100 ? -1.274 4.847 9.601 1.00 91.94 100 VAL A C 1
ATOM 751 O O . VAL A 1 100 ? -2.257 4.698 10.332 1.00 91.94 100 VAL A O 1
ATOM 754 N N . ILE A 1 101 ? -0.093 4.282 9.862 1.00 91.94 101 ILE A N 1
ATOM 755 C CA . ILE A 1 101 ? 0.159 3.489 11.066 1.00 91.94 101 ILE A CA 1
ATOM 756 C C . ILE A 1 101 ? 0.096 4.387 12.306 1.00 91.94 101 ILE A C 1
ATOM 758 O O . ILE A 1 101 ? -0.700 4.125 13.206 1.00 91.94 101 ILE A O 1
ATOM 762 N N . TYR A 1 102 ? 0.887 5.461 12.329 1.00 90.50 102 TYR A N 1
ATOM 763 C CA . TYR A 1 102 ? 0.994 6.371 13.468 1.00 90.50 102 TYR A CA 1
ATOM 764 C C . TYR A 1 102 ? -0.348 7.024 13.824 1.00 90.50 102 TYR A C 1
ATOM 766 O O . TYR A 1 102 ? -0.779 6.984 14.979 1.00 90.50 102 TYR A O 1
ATOM 774 N N . GLU A 1 103 ? -1.047 7.582 12.832 1.00 90.75 103 GLU A N 1
ATOM 775 C CA . GLU A 1 103 ? -2.358 8.204 13.029 1.00 90.75 103 GLU A CA 1
ATOM 776 C C . GLU A 1 103 ? -3.397 7.176 13.482 1.00 90.75 103 GLU A C 1
ATOM 778 O O . GLU A 1 103 ? -4.184 7.455 14.384 1.00 90.75 103 GLU A O 1
ATOM 783 N N . GLY A 1 104 ? -3.382 5.971 12.907 1.00 89.31 104 GLY A N 1
ATOM 784 C CA . GLY A 1 104 ? -4.293 4.896 13.289 1.00 89.31 104 GLY A CA 1
ATOM 785 C C . GLY A 1 104 ? -4.128 4.449 14.742 1.00 89.31 104 GLY A C 1
ATOM 786 O O . GLY A 1 104 ? -5.122 4.323 15.459 1.00 89.31 104 GLY A O 1
ATOM 787 N N . LEU A 1 105 ? -2.883 4.260 15.189 1.00 89.19 105 LEU A N 1
ATOM 788 C CA . LEU A 1 105 ? -2.570 3.904 16.577 1.00 89.19 105 LEU A CA 1
ATOM 789 C C . LEU A 1 105 ? -2.918 5.048 17.538 1.00 89.19 105 LEU A C 1
ATOM 791 O O . LEU A 1 105 ? -3.623 4.827 18.519 1.00 89.19 105 LEU A O 1
ATOM 795 N N . THR A 1 106 ? -2.539 6.282 17.200 1.00 89.44 106 THR A N 1
ATOM 796 C CA . THR A 1 106 ? -2.862 7.477 18.000 1.00 89.44 106 THR A CA 1
ATOM 797 C C . THR A 1 106 ? -4.376 7.664 18.155 1.00 89.44 106 THR A C 1
ATOM 799 O O . THR A 1 106 ? -4.870 8.002 19.232 1.00 89.44 106 THR A O 1
ATOM 802 N N . ASN A 1 107 ? -5.141 7.456 17.080 1.00 87.69 107 ASN A N 1
ATOM 803 C CA . ASN A 1 107 ? -6.600 7.567 17.108 1.00 87.69 107 ASN A CA 1
ATOM 804 C C . ASN A 1 107 ? -7.237 6.461 17.954 1.00 87.69 107 ASN A C 1
ATOM 806 O O . ASN A 1 107 ? -8.219 6.719 18.650 1.00 87.69 107 ASN A O 1
ATOM 810 N N . TYR A 1 108 ? -6.674 5.251 17.918 1.00 85.81 108 TYR A N 1
ATOM 811 C CA . TYR A 1 108 ? -7.108 4.147 18.766 1.00 85.81 108 TYR A CA 1
ATOM 812 C C . TYR A 1 108 ? -6.869 4.441 20.253 1.00 85.81 108 TYR A C 1
ATOM 814 O O . TYR A 1 108 ? -7.781 4.254 21.054 1.00 85.81 108 TYR A O 1
ATOM 822 N N . GLU A 1 109 ? -5.696 4.965 20.619 1.00 85.12 109 GLU A N 1
ATOM 823 C CA . GLU A 1 109 ? -5.375 5.339 22.006 1.00 85.12 109 GLU A CA 1
ATOM 824 C C . GLU A 1 109 ? -6.284 6.451 22.547 1.00 85.12 109 GLU A C 1
ATOM 826 O O . GLU A 1 109 ? -6.701 6.417 23.705 1.00 85.12 109 GLU A O 1
ATOM 831 N N . LYS A 1 110 ? -6.633 7.431 21.706 1.00 85.12 110 LYS A N 1
ATOM 832 C CA . LYS A 1 110 ? -7.524 8.542 22.081 1.00 85.12 110 LYS A CA 1
ATOM 833 C C . LYS A 1 110 ? -8.994 8.132 22.207 1.00 85.12 110 LYS A C 1
ATOM 835 O O . LYS A 1 110 ? -9.767 8.858 22.832 1.00 85.12 110 LYS A O 1
ATOM 840 N N . ALA A 1 111 ? -9.411 7.008 21.626 1.00 79.69 111 ALA A N 1
ATOM 841 C CA . ALA A 1 111 ? -10.794 6.545 21.682 1.00 79.69 111 ALA A CA 1
ATOM 842 C C . ALA A 1 111 ? -11.104 5.922 23.059 1.00 79.69 111 ALA A C 1
ATOM 844 O O . ALA A 1 111 ? -10.955 4.725 23.274 1.00 79.69 111 ALA A O 1
ATOM 845 N N . THR A 1 112 ? -11.543 6.747 24.014 1.00 69.94 112 THR A N 1
ATOM 846 C CA . THR A 1 112 ? -11.645 6.379 25.440 1.00 69.94 112 THR A CA 1
ATOM 847 C C . THR A 1 112 ? -12.842 5.476 25.802 1.00 69.94 112 THR A C 1
ATOM 849 O O . THR A 1 112 ? -12.896 4.988 26.927 1.00 69.94 112 THR A O 1
ATOM 852 N N . SER A 1 113 ? -13.823 5.231 24.915 1.00 63.09 113 SER A N 1
ATOM 853 C CA . SER A 1 113 ? -15.044 4.495 25.326 1.00 63.09 113 SER A CA 1
ATOM 854 C C . SER A 1 113 ? -15.913 3.839 24.240 1.00 63.09 113 SER A C 1
ATOM 856 O O . SER A 1 113 ? -16.941 3.261 24.582 1.00 63.09 113 SER A O 1
ATOM 858 N N . ASN A 1 114 ? -15.556 3.879 22.949 1.00 60.47 114 ASN A N 1
ATOM 859 C CA . ASN A 1 114 ? -16.394 3.269 21.896 1.00 60.47 114 ASN A CA 1
ATOM 860 C C . ASN A 1 114 ? -15.591 2.860 20.653 1.00 60.47 114 ASN A C 1
ATOM 862 O O . ASN A 1 114 ? -15.905 3.203 19.510 1.00 60.47 114 ASN A O 1
ATOM 866 N N . THR A 1 115 ? -14.493 2.149 20.882 1.00 61.31 115 THR A N 1
ATOM 867 C CA . THR A 1 115 ? -13.555 1.790 19.823 1.00 61.31 115 THR A CA 1
ATOM 868 C C . THR A 1 115 ? -14.137 0.673 18.972 1.00 61.31 115 THR A C 1
ATOM 870 O O . THR A 1 115 ? -14.107 -0.494 19.352 1.00 61.31 115 THR A O 1
ATOM 873 N N . ASN A 1 116 ? -14.685 1.023 17.807 1.00 67.31 116 ASN A N 1
ATOM 874 C CA . ASN A 1 116 ? -15.100 0.030 16.826 1.00 67.31 116 ASN A CA 1
ATOM 875 C C . ASN A 1 116 ? -13.839 -0.700 16.312 1.00 67.31 116 ASN A C 1
ATOM 877 O O . ASN A 1 116 ? -13.041 -0.074 15.607 1.00 67.31 116 ASN A O 1
ATOM 881 N N . PRO A 1 117 ? -13.649 -2.004 16.604 1.00 68.06 117 PRO A N 1
ATOM 882 C CA . PRO A 1 117 ? -12.416 -2.725 16.269 1.00 68.06 117 PRO A CA 1
ATOM 883 C C . PRO A 1 117 ? -12.101 -2.726 14.767 1.00 68.06 117 PRO A C 1
ATOM 885 O O . PRO A 1 117 ? -10.954 -2.890 14.358 1.00 68.06 117 PRO A O 1
ATOM 888 N N . THR A 1 118 ? -13.117 -2.506 13.927 1.00 72.94 118 THR A N 1
ATOM 889 C CA . THR A 1 118 ? -12.959 -2.422 12.470 1.00 72.94 118 THR A CA 1
ATOM 890 C C . THR A 1 118 ? -12.186 -1.188 12.001 1.00 72.94 118 THR A C 1
ATOM 892 O O . THR A 1 118 ? -11.599 -1.238 10.924 1.00 72.94 118 THR A O 1
ATOM 895 N N . GLN A 1 119 ? -12.113 -0.118 12.800 1.00 75.38 119 GLN A N 1
ATOM 896 C CA . GLN A 1 119 ? -11.330 1.083 12.474 1.00 75.38 119 GLN A CA 1
ATOM 897 C C . GLN A 1 119 ? -9.822 0.808 12.527 1.00 75.38 119 GLN A C 1
ATOM 899 O O . GLN A 1 119 ? -9.066 1.295 11.692 1.00 75.38 119 GLN A O 1
ATOM 904 N N . LEU A 1 120 ? -9.392 -0.043 13.463 1.00 85.88 120 LEU A N 1
ATOM 905 C CA . LEU A 1 120 ? -7.988 -0.414 13.633 1.00 85.88 120 LEU A CA 1
ATOM 906 C C . LEU A 1 120 ? -7.531 -1.468 12.605 1.00 85.88 120 LEU A C 1
ATOM 908 O O . LEU A 1 120 ? -6.338 -1.619 12.344 1.00 85.88 120 LEU A O 1
ATOM 912 N N . PHE A 1 121 ? -8.471 -2.188 11.982 1.00 86.81 121 PHE A N 1
ATOM 913 C CA . PHE A 1 121 ? -8.161 -3.256 11.030 1.00 86.81 121 PHE A CA 1
ATOM 914 C C . PHE A 1 121 ? -7.263 -2.782 9.879 1.00 86.81 121 PHE A C 1
ATOM 916 O O . PHE A 1 121 ? -6.285 -3.454 9.556 1.00 86.81 121 PHE A O 1
ATOM 923 N N . GLY A 1 122 ? -7.569 -1.629 9.274 1.00 87.75 122 GLY A N 1
ATOM 924 C CA . GLY A 1 122 ? -6.757 -1.068 8.189 1.00 87.75 122 GLY A CA 1
ATOM 925 C C . GLY A 1 122 ? -5.332 -0.774 8.645 1.00 87.75 122 GLY A C 1
ATOM 926 O O . GLY A 1 122 ? -4.383 -1.280 8.053 1.00 87.75 122 GLY A O 1
ATOM 927 N N . THR A 1 123 ? -5.191 -0.057 9.757 1.00 91.31 123 THR A N 1
ATOM 928 C CA . THR A 1 123 ? -3.908 0.257 10.397 1.00 91.31 123 THR A CA 1
ATOM 929 C C . THR A 1 123 ? -3.070 -0.992 10.663 1.00 91.31 123 THR A C 1
ATOM 931 O O . THR A 1 123 ? -1.911 -1.042 10.258 1.00 91.31 123 THR A O 1
ATOM 934 N N . LEU A 1 124 ? -3.650 -2.033 11.269 1.00 91.38 124 LEU A N 1
ATOM 935 C CA . LEU A 1 124 ? -2.927 -3.274 11.571 1.00 91.38 124 LEU A CA 1
ATOM 936 C C . LEU A 1 124 ? -2.550 -4.061 10.317 1.00 91.38 124 LEU A C 1
ATOM 938 O O . LEU A 1 124 ? -1.485 -4.673 10.283 1.00 91.38 124 LEU A O 1
ATOM 942 N N . MET A 1 125 ? -3.391 -4.048 9.282 1.00 92.00 125 MET A N 1
ATOM 943 C CA . MET A 1 125 ? -3.055 -4.668 8.001 1.00 92.00 125 MET A CA 1
ATOM 944 C C . MET A 1 125 ? -1.861 -3.961 7.357 1.00 92.00 125 MET A C 1
ATOM 946 O O . MET A 1 125 ? -0.921 -4.625 6.934 1.00 92.00 125 MET A O 1
ATOM 950 N N . ILE A 1 126 ? -1.845 -2.628 7.329 1.00 92.56 126 ILE A N 1
ATOM 951 C CA . ILE A 1 126 ? -0.707 -1.878 6.786 1.00 92.56 126 ILE A CA 1
ATOM 952 C C . ILE A 1 126 ? 0.554 -2.104 7.637 1.00 92.56 126 ILE A C 1
ATOM 954 O O . ILE A 1 126 ? 1.598 -2.456 7.085 1.00 92.56 126 ILE A O 1
ATOM 958 N N . LEU A 1 127 ? 0.448 -2.039 8.968 1.00 91.12 127 LEU A N 1
ATOM 959 C CA . LEU A 1 127 ? 1.550 -2.350 9.886 1.00 91.12 127 LEU A CA 1
ATOM 960 C C . LEU A 1 127 ? 2.115 -3.757 9.653 1.00 91.12 127 LEU A C 1
ATOM 962 O O . LEU A 1 127 ? 3.325 -3.927 9.530 1.00 91.12 127 LEU A O 1
ATOM 966 N N . LYS A 1 128 ? 1.250 -4.767 9.512 1.00 90.69 128 LYS A N 1
ATOM 967 C CA . LYS A 1 128 ? 1.668 -6.142 9.218 1.00 90.69 128 LYS A CA 1
ATOM 968 C C . LYS A 1 128 ? 2.478 -6.227 7.923 1.00 90.69 128 LYS A C 1
ATOM 970 O O . LYS A 1 128 ? 3.471 -6.956 7.885 1.00 90.69 128 LYS A O 1
ATOM 975 N N . SER A 1 129 ? 2.088 -5.490 6.879 1.00 89.00 129 SER A N 1
ATOM 976 C CA . SER A 1 129 ? 2.850 -5.483 5.623 1.00 89.00 129 SER A CA 1
ATOM 977 C C . SER A 1 129 ? 4.258 -4.911 5.804 1.00 89.00 12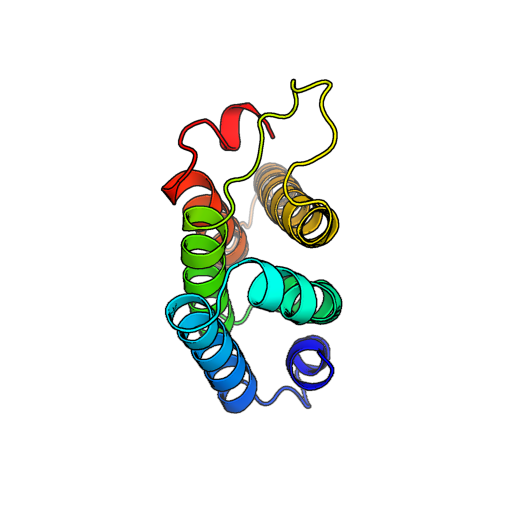9 SER A C 1
ATOM 979 O O . SER A 1 129 ? 5.210 -5.517 5.315 1.00 89.00 129 SER A O 1
ATOM 981 N N . ALA A 1 130 ? 4.396 -3.838 6.589 1.00 86.56 130 ALA A N 1
ATOM 982 C CA . ALA A 1 130 ? 5.680 -3.217 6.902 1.00 86.56 130 ALA A CA 1
ATOM 983 C C . ALA A 1 130 ? 6.578 -4.119 7.765 1.00 86.56 130 ALA A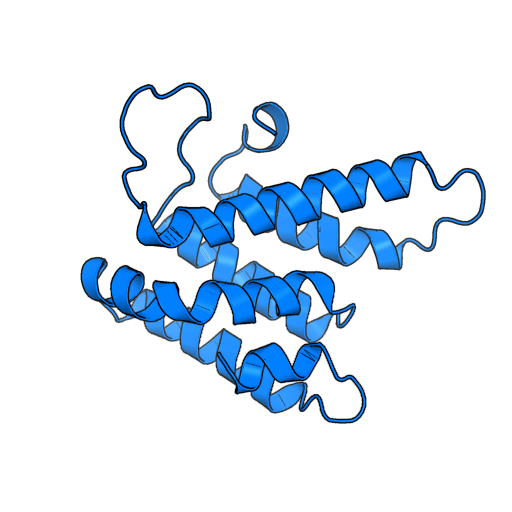 C 1
ATOM 985 O O . ALA A 1 130 ? 7.761 -4.295 7.469 1.00 86.56 130 ALA A O 1
ATOM 986 N N . CYS A 1 131 ? 6.004 -4.778 8.774 1.00 84.81 131 CYS A N 1
ATOM 987 C CA . CYS A 1 131 ? 6.751 -5.672 9.658 1.00 84.81 131 CYS A CA 1
ATOM 988 C C . CYS A 1 131 ? 7.168 -6.993 8.993 1.00 84.81 131 CYS A C 1
ATOM 990 O O . CYS A 1 131 ? 8.111 -7.631 9.454 1.00 84.81 131 CYS A O 1
ATOM 992 N N . SER A 1 132 ? 6.502 -7.409 7.908 1.00 82.12 132 SER A N 1
ATOM 993 C CA . SER A 1 132 ? 6.772 -8.696 7.239 1.00 82.12 132 SER A CA 1
ATOM 994 C C . SER A 1 132 ? 8.216 -8.830 6.739 1.00 82.12 132 SER A C 1
ATOM 996 O O . SER A 1 13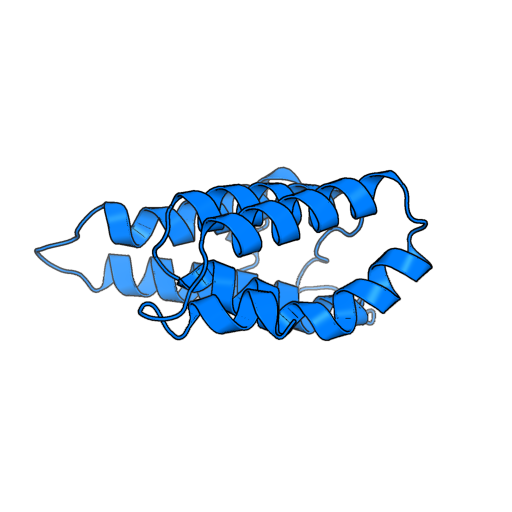2 ? 8.730 -9.943 6.666 1.00 82.12 132 SER A O 1
ATOM 998 N N . TYR A 1 133 ? 8.870 -7.710 6.420 1.00 75.56 133 TYR A N 1
ATOM 999 C CA . TYR A 1 133 ? 10.251 -7.674 5.918 1.00 75.56 133 TYR A CA 1
ATOM 1000 C C . TYR A 1 133 ? 11.171 -6.782 6.752 1.00 75.56 133 TYR A C 1
ATOM 1002 O O . TYR A 1 133 ? 12.345 -6.615 6.428 1.00 75.56 133 TYR A O 1
ATOM 1010 N N . ASN A 1 134 ? 10.648 -6.218 7.840 1.00 74.62 134 ASN A N 1
ATOM 1011 C CA . ASN A 1 134 ? 11.412 -5.408 8.766 1.00 74.62 134 ASN A CA 1
ATOM 1012 C C . ASN A 1 134 ? 10.792 -5.512 10.163 1.00 74.62 134 ASN A C 1
ATOM 1014 O O . ASN A 1 134 ? 9.922 -4.731 10.529 1.00 74.62 134 ASN A O 1
ATOM 1018 N N . ALA A 1 135 ? 11.206 -6.518 10.938 1.00 73.25 135 ALA A N 1
ATOM 1019 C CA . ALA A 1 135 ? 10.611 -6.793 12.249 1.00 73.25 135 ALA A CA 1
ATOM 1020 C C . ALA A 1 135 ? 10.718 -5.597 13.216 1.00 73.25 135 ALA A C 1
ATOM 1022 O O . ALA A 1 135 ? 9.804 -5.359 13.997 1.00 73.25 135 ALA A O 1
ATOM 1023 N N . SER A 1 136 ? 11.784 -4.801 13.091 1.00 73.31 136 SER A N 1
ATOM 1024 C CA . SER A 1 136 ? 12.017 -3.568 13.853 1.00 73.31 136 SER A CA 1
ATOM 1025 C C . SER A 1 136 ? 11.377 -2.334 13.207 1.00 73.31 136 SER A C 1
ATOM 1027 O O . SER A 1 136 ? 11.784 -1.207 13.479 1.00 73.31 136 SER A O 1
ATOM 1029 N N . TYR A 1 137 ? 10.413 -2.497 12.293 1.00 75.94 137 TYR A N 1
ATOM 1030 C CA . TYR A 1 137 ? 9.741 -1.357 11.667 1.00 75.94 137 TYR A CA 1
ATOM 1031 C C . TYR A 1 137 ? 9.013 -0.500 12.700 1.00 75.94 137 TYR A C 1
ATOM 1033 O O . TYR A 1 137 ? 9.134 0.718 12.656 1.00 75.94 137 TYR A O 1
ATOM 1041 N N . ILE A 1 138 ? 8.320 -1.136 13.649 1.00 74.88 138 ILE A N 1
ATOM 1042 C CA . ILE A 1 138 ? 7.577 -0.435 14.699 1.00 74.88 138 ILE A CA 1
ATOM 1043 C C . ILE A 1 138 ? 8.497 0.317 15.667 1.00 74.88 138 ILE A C 1
ATOM 1045 O O . ILE A 1 138 ? 8.154 1.412 16.084 1.00 74.88 138 ILE A O 1
ATOM 1049 N N . ASP A 1 139 ? 9.688 -0.219 15.951 1.00 73.25 139 ASP A N 1
ATOM 1050 C CA . ASP A 1 139 ? 10.671 0.417 16.841 1.00 73.25 139 ASP A CA 1
ATOM 1051 C C . ASP A 1 139 ? 11.300 1.680 16.223 1.00 73.25 139 ASP A C 1
ATOM 1053 O O . ASP A 1 139 ? 11.978 2.442 16.909 1.00 73.25 139 ASP A O 1
ATOM 1057 N N . ARG A 1 140 ? 11.127 1.873 14.908 1.00 71.19 140 ARG A N 1
ATOM 1058 C CA . ARG A 1 140 ? 11.688 2.984 14.119 1.00 71.19 140 ARG A CA 1
ATOM 1059 C C . ARG A 1 140 ? 10.641 4.022 13.701 1.00 71.19 140 ARG A C 1
ATOM 1061 O O . ARG A 1 140 ? 11.015 4.975 13.011 1.00 71.19 140 ARG A O 1
ATOM 1068 N N . LEU A 1 141 ? 9.371 3.783 14.038 1.00 66.56 141 LEU A N 1
ATOM 1069 C CA . LEU A 1 141 ? 8.241 4.679 13.783 1.00 66.56 141 LEU A CA 1
ATOM 1070 C C . LEU A 1 141 ? 8.214 5.807 14.822 1.00 66.56 141 LEU A C 1
ATOM 1072 O O . LEU A 1 141 ? 7.925 6.950 14.410 1.00 66.56 141 LEU A O 1
#

Foldseek 3Di:
DVLLVCLVVVVRNPVVVLLVVLVVLLVCLVVDDPVVNLVVCLVCLVSLLSLLQSLDPSSLLSSLSSLLSVCVVQPDDFPPDPDPRPRPSCVSNVVSLVVLLVVQVVVQVPPPPDDPVSSSVSNVSSVCSNCSNPVCPVVRD

Radius of gyration: 15.1 Å; chains: 1; bounding box: 43×20×40 Å

Secondary structure (DSSP, 8-state):
-HHHHGGGSTTT--HHHHHHHHHHHHHHHHHS-HHHHHHHHGGGHHHHHHHHHS--HHHHHHHHHHHHHHHHHSPPPPTT--SPPTTGGGHHHHHHHHHHHHHHHHHHHH--S---HHHHHHHHHHHHHHHTS-GGGGGG-

=== Feature glossary ===
Reading guide. The protein is described through the following features:

Foldseek 3Di. A 3Di character summarizes, for each residue, the relative orientation of the Cα frame of its nearest spatial neighbor. Because it encodes fold topology rather than chemistry, 3Di alignments detect remote structural similarity that sequence alignment misses.

Contact-map, Ramachandran, and PAE plots. Plot images: a contact map (which residues are close in 3D, as an N×N binary image), a Ramachandran scatter (backbone torsion angles, revealing secondary-structure composition at a glance), and — for AlphaFold structures — a PAE heatmap (pairwise prediction confidence).

Radius of gyration, Cα contacts, bounding box. Radius of gyration (Rg) is the root-mean-square distance of Cα atoms from their centroid — a single number for overall size and compactness. A globular domain of N residues has Rg ≈ 2.2·N^0.38 Å; an extended or disordered chain has a much larger Rg. The Cα contact count is the number of residue pairs whose Cα atoms are within 8 Å and are more than four positions apart in sequence — a standard proxy for tertiary packing density. The bounding box is the smallest axis-aligned box enclosing all Cα atoms.

Secondary structure (8-state, DSSP). Eight-state secondary structure (DSSP): H is the canonical α-helix, G the tighter 3₁₀-helix, I the wider π-helix; E/B are β-structure, T and S are turns and bends, and '-' is everything else. DSSP derives these from the pattern of main-chain N–H···O=C hydrogen bonds, not from the sequence.

B-factor. B-factor (Debye–Waller factor) reflects atomic displacement in the crystal lattice. It is an experimental observable (units Å²), not a prediction; low values mean the atom is pinned down, high values mean it moves or is heterogeneous across the crystal.

pLDDT. pLDDT is the predicted lDDT-Cα score: AlphaFold's confidence that the local environment of each residue (all inter-atomic distances within 15 Å) is correctly placed. It is a per-residue number between 0 and 100, with higher meaning more reliable.

Nearest PDB structures. Nearest PDB neighbors are the top structural matches found by Foldseek when searching this structure against the entire Protein Data Bank. Each hit reports a TM-score (0 to 1; >0.5 almost always implies the same fold) and an E-value. These are *structural* homologs — they may share no detectable sequence similarity.

Solvent-accessible surface area. Accessible surface area quantifies burial. A residue with SASA near zero is packed into the hydrophobic core; one with SASA >100 Å² sits on the surface. Computed here via the Shrake–Rupley numerical algorithm with a 1.4 Å probe.

Rendered structure images. Structure images are PyMOL renders from six orthogonal camera directions. Cartoon representation draws helices as coils and strands as arrows; sticks shows the backbone as bonds; surface shows the solvent-excluded envelope. Rainbow coloring maps sequence position to hue (blue→red, N→C); chain coloring assigns a distinct color per polypeptide.

Backbone torsions (φ/ψ). φ (phi) and ψ (psi) are the two rotatable backbone dihedrals per residue: φ is the C(i-1)–N–Cα–C torsion, ψ is the N–Cα–C–N(i+1) torsion, both in degrees on (−180°, 180°]. α-helical residues cluster near (−60°, −45°); β-strand residues near (−120°, +130°). A Ramachandran plot is simply a scatter of (φ, ψ) for every residue.

Predicted aligned error. Predicted Aligned Error (PAE) is an AlphaFold confidence matrix: entry (i, j) is the expected error in the position of residue j, in ångströms, when the prediction is superimposed on the true structure at residue i. Low PAE within a block of residues means that block is internally rigid and well-predicted; high PAE between two blocks means their relative placement is uncertain even if each block individually is confident.

mmCIF coordinates. Structure coordinates are given as an mmCIF _atom_site loop: one row per atom with element, residue name, chain id, sequence number, and x/y/z position in Å. Only the four main-chain atoms per residue are included here; side chains are omitted to keep the record compact.

InterPro / GO / CATH / organism. Database cross-references. InterPro integrates a dozen domain/family signature databases into unified entries with residue-range hits. GO terms attach function/process/location labels with evidence codes. CATH codes position the fold in a four-level structural taxonomy. Organism is the NCBI-taxonomy species name.

Secondary structure (3-state, P-SEA). SS3 is a coarse helix/strand/coil call (letters a/b/c) made by the P-SEA algorithm from inter-Cα distances and dihedrals. It is less detailed than DSSP but needs only Cα positions.

Sequence. Sequence gives the chain of amino acids in standard one-letter code (A=alanine, C=cysteine, …, Y=tyrosine), read N→C. It is the only feature that is directly encoded by the gene; all structural features are derived from the folded form of this sequence.